Protein AF-W3RJQ2-F1 (afdb_monomer)

Sequence (144 aa):
MATDKQIAANRRNALKSTGPKTLVGRAASSRNAFRHGLTKPLTD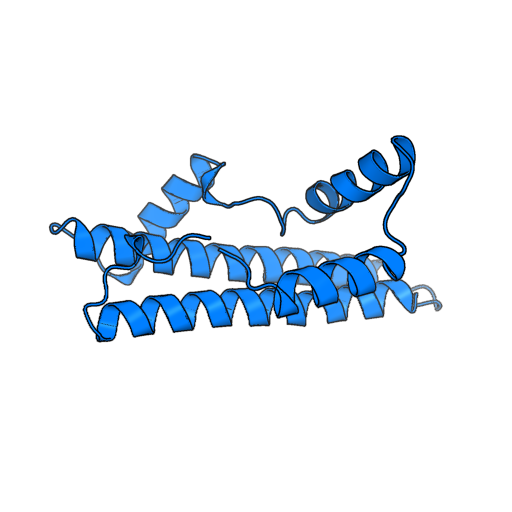DPRTLAAARQLADAIFGAATDPERRELHMHIALAHLEIRRVRVARNHTLSLLMTALDDSSDAQTLKHLGSFDRYERLARQRQKRTIRSFQKGENILDRKT

Nearest PDB structures (foldseek):
  7f6j-assembly1_C  TM=5.798E-01  e=1.035E+00  Homo sapiens
  8dt0-assembly1_A  TM=4.256E-01  e=2.049E+00  synthetic construct
  8fbn-assembly1_E  TM=3.971E-01  e=4.276E+00  synthetic construct
  7w1m-assembly1_D  TM=2.678E-01  e=7.231E+00  Homo sapiens

Foldseek 3Di:
DDDPVRVVVVVVVVVVDPQDPDPVSVVVVVCVCVVLVLPDQLVVDPVSQVQLQVQLCVPPNDDPDPVSSVLSSLLSSLVVSLVSLVVSLVVLVVVLVVPPDPCSDPVSVVVSVVSVVSNVVSVVSNVVSVVCVVVVHDPVPDDD

Solvent-accessible surface area (backbone atoms only — not comparable to full-atom values): 8360 Å² total; per-residue (Å²): 133,84,49,72,70,52,50,56,49,50,52,57,50,54,76,67,54,84,66,62,87,44,72,67,45,41,54,56,56,54,44,53,40,68,73,66,48,77,74,57,69,62,82,83,34,72,68,51,46,51,52,17,46,54,47,18,35,71,76,73,42,84,60,85,53,68,69,60,38,52,49,36,38,54,55,25,44,36,52,50,51,41,50,52,50,50,51,52,46,50,51,54,49,50,53,52,66,75,57,72,54,100,68,81,52,68,67,58,56,53,53,56,58,49,45,57,56,53,43,51,50,40,51,50,52,44,56,48,55,55,52,35,52,78,67,73,46,70,78,84,78,65,81,130

Structure (mmCIF, N/CA/C/O backbone):
data_AF-W3RJQ2-F1
#
_entry.id   AF-W3RJQ2-F1
#
loop_
_atom_site.group_PDB
_atom_site.id
_atom_site.type_symbol
_atom_site.label_atom_id
_atom_site.label_alt_id
_atom_site.label_comp_id
_atom_site.label_asym_id
_atom_site.label_entity_id
_atom_site.label_seq_id
_atom_site.pdbx_PDB_ins_code
_atom_site.Cartn_x
_atom_site.Cartn_y
_atom_site.Cartn_z
_atom_site.occupancy
_atom_site.B_iso_or_equiv
_atom_site.auth_seq_id
_atom_site.auth_comp_id
_atom_site.auth_asym_id
_atom_site.auth_atom_id
_atom_site.pdbx_PDB_model_num
ATOM 1 N N . MET A 1 1 ? -8.741 25.132 -2.008 1.00 65.31 1 MET A N 1
ATOM 2 C CA . MET A 1 1 ? -8.578 25.595 -3.408 1.00 65.31 1 MET A CA 1
ATOM 3 C C . MET A 1 1 ? -7.116 25.966 -3.622 1.00 65.31 1 MET A C 1
ATOM 5 O O . MET A 1 1 ? -6.478 26.356 -2.651 1.00 65.31 1 MET A O 1
ATOM 9 N N . ALA A 1 2 ? -6.563 25.779 -4.825 1.00 76.38 2 ALA A N 1
ATOM 10 C CA . ALA A 1 2 ? -5.163 26.118 -5.098 1.00 76.38 2 ALA A CA 1
ATOM 11 C C . ALA A 1 2 ? -4.980 27.641 -5.193 1.00 76.38 2 ALA A C 1
ATOM 13 O O . ALA A 1 2 ? -5.823 28.316 -5.775 1.00 76.38 2 ALA A O 1
ATOM 14 N N . THR A 1 3 ? -3.894 28.171 -4.634 1.00 89.38 3 THR A N 1
ATOM 15 C CA . THR A 1 3 ? -3.572 29.607 -4.685 1.00 89.38 3 THR A CA 1
ATOM 16 C C . THR A 1 3 ? -3.046 30.017 -6.062 1.00 89.38 3 THR A C 1
ATOM 18 O O . THR A 1 3 ? -2.518 29.182 -6.798 1.00 89.38 3 THR A O 1
ATOM 21 N N . ASP A 1 4 ? -3.086 31.306 -6.403 1.00 88.06 4 ASP A N 1
ATOM 22 C CA . ASP A 1 4 ? -2.578 31.807 -7.695 1.00 88.06 4 ASP A CA 1
ATOM 23 C C . ASP A 1 4 ? -1.109 31.438 -7.936 1.00 88.06 4 ASP A C 1
ATOM 25 O O . ASP A 1 4 ? -0.706 31.070 -9.043 1.00 88.06 4 ASP A O 1
ATOM 29 N N . LYS A 1 5 ? -0.313 31.425 -6.861 1.00 86.12 5 LYS A N 1
ATOM 30 C CA . LYS A 1 5 ? 1.081 30.972 -6.885 1.00 86.12 5 LYS A CA 1
ATOM 31 C C . LYS A 1 5 ? 1.192 29.481 -7.229 1.00 86.12 5 LYS A C 1
ATOM 33 O O . LYS A 1 5 ? 2.061 29.100 -8.014 1.00 86.12 5 LYS A O 1
ATOM 38 N N . GLN A 1 6 ? 0.306 28.641 -6.687 1.00 76.12 6 GLN A N 1
ATOM 39 C CA . GLN A 1 6 ? 0.232 27.218 -7.034 1.00 76.12 6 GLN A CA 1
ATOM 40 C C . GLN A 1 6 ? -0.256 27.010 -8.473 1.00 76.12 6 GLN A C 1
ATOM 42 O O . GLN A 1 6 ? 0.287 26.160 -9.175 1.00 76.12 6 GLN A O 1
ATOM 47 N N . ILE A 1 7 ? -1.217 27.806 -8.952 1.00 85.00 7 ILE A N 1
ATOM 48 C CA . ILE A 1 7 ? -1.723 27.737 -10.332 1.00 85.00 7 ILE A CA 1
ATOM 49 C C . ILE A 1 7 ? -0.621 28.112 -11.333 1.00 85.00 7 ILE A C 1
ATOM 51 O O . ILE A 1 7 ? -0.392 27.384 -12.303 1.00 85.00 7 ILE A O 1
ATOM 55 N N . ALA A 1 8 ? 0.118 29.196 -11.086 1.00 88.25 8 ALA A N 1
ATOM 56 C CA . ALA A 1 8 ? 1.231 29.617 -11.936 1.00 88.25 8 ALA A CA 1
ATOM 57 C C . ALA A 1 8 ? 2.372 28.582 -11.963 1.00 88.25 8 ALA A C 1
ATOM 59 O O . ALA A 1 8 ? 2.947 28.311 -13.023 1.00 88.25 8 ALA A O 1
ATOM 60 N N . ALA A 1 9 ? 2.677 27.964 -10.816 1.00 82.31 9 ALA A N 1
ATOM 61 C CA . ALA A 1 9 ? 3.646 26.874 -10.726 1.00 82.31 9 ALA A CA 1
ATOM 62 C C . ALA A 1 9 ? 3.173 25.622 -11.485 1.00 82.31 9 ALA A C 1
ATOM 64 O O . ALA A 1 9 ? 3.936 25.059 -12.270 1.00 82.31 9 ALA A O 1
ATOM 65 N N . ASN A 1 10 ? 1.904 25.231 -11.332 1.00 79.25 10 ASN A N 1
ATOM 66 C CA . ASN A 1 10 ? 1.313 24.102 -12.052 1.00 79.25 10 ASN A CA 1
ATOM 67 C C . ASN A 1 10 ? 1.344 24.315 -13.569 1.00 79.25 10 ASN A C 1
ATOM 69 O O . ASN A 1 10 ? 1.689 23.387 -14.295 1.00 79.25 10 ASN A O 1
ATOM 73 N N . ARG A 1 11 ? 1.079 25.536 -14.058 1.00 82.44 11 ARG A N 1
ATOM 74 C CA . ARG A 1 11 ? 1.203 25.873 -15.489 1.00 82.44 11 ARG A CA 1
ATOM 75 C C . ARG A 1 11 ? 2.642 25.735 -15.994 1.00 82.44 11 ARG A C 1
ATOM 77 O O . ARG A 1 11 ? 2.863 25.087 -17.012 1.00 82.44 11 ARG A O 1
ATOM 84 N N . ARG A 1 12 ? 3.635 26.271 -15.272 1.00 84.88 12 ARG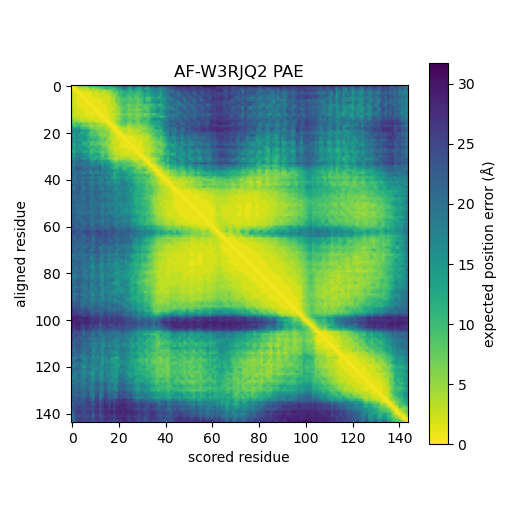 A N 1
ATOM 85 C CA . ARG A 1 12 ? 5.057 26.102 -15.641 1.00 84.88 12 ARG A CA 1
ATOM 86 C C . ARG A 1 12 ? 5.497 24.636 -15.629 1.00 84.88 12 ARG A C 1
ATOM 88 O O . ARG A 1 12 ? 6.224 24.217 -16.524 1.00 84.88 12 ARG A O 1
ATOM 95 N N . ASN A 1 13 ? 5.047 23.856 -14.649 1.00 79.06 13 ASN A N 1
ATOM 96 C CA . ASN A 1 13 ? 5.353 22.428 -14.564 1.00 79.06 13 ASN A CA 1
ATOM 97 C C . ASN A 1 13 ? 4.657 21.628 -15.673 1.00 79.06 13 ASN A C 1
ATOM 99 O O . ASN A 1 13 ? 5.260 20.713 -16.227 1.00 79.06 13 ASN A O 1
ATOM 103 N N . ALA A 1 14 ? 3.432 22.003 -16.049 1.00 74.25 14 ALA A N 1
ATOM 104 C CA . ALA A 1 14 ? 2.710 21.393 -17.161 1.00 74.25 14 ALA A CA 1
ATOM 105 C C . ALA A 1 14 ? 3.436 21.603 -18.499 1.00 74.25 14 ALA A C 1
ATOM 107 O O . ALA A 1 14 ? 3.552 20.658 -19.273 1.00 74.25 14 ALA A O 1
ATOM 108 N N . LEU A 1 15 ? 4.001 22.794 -18.736 1.00 78.38 15 LEU A N 1
ATOM 109 C CA . LEU A 1 15 ? 4.811 23.078 -19.932 1.00 78.38 15 LEU A CA 1
ATOM 110 C C . LEU A 1 15 ? 6.094 22.234 -20.002 1.00 78.38 15 LEU A C 1
ATOM 112 O O . LEU A 1 15 ? 6.571 21.930 -21.091 1.00 78.38 15 LEU A O 1
ATOM 116 N N . LYS A 1 16 ? 6.634 21.829 -18.847 1.00 76.31 16 LYS A N 1
ATOM 117 C CA . LYS A 1 16 ? 7.805 20.944 -18.732 1.00 76.31 16 LYS A CA 1
ATOM 118 C C . LYS A 1 16 ? 7.442 19.455 -18.709 1.00 76.31 16 LYS A C 1
ATOM 120 O O . LYS A 1 16 ? 8.338 18.615 -18.700 1.00 76.31 16 LYS A O 1
ATOM 125 N N . SER A 1 17 ? 6.154 19.113 -18.668 1.00 71.06 17 SER A N 1
ATOM 126 C CA . SER A 1 17 ? 5.709 17.724 -18.599 1.00 71.06 17 SER A CA 1
ATOM 127 C C . SER A 1 17 ? 5.913 17.036 -19.945 1.00 71.06 17 SER A C 1
ATOM 129 O O . SER A 1 17 ? 5.304 17.393 -20.954 1.00 71.06 17 SER A O 1
ATOM 131 N N . THR A 1 18 ? 6.754 16.007 -19.949 1.00 70.50 18 THR A N 1
ATOM 132 C CA . THR A 1 18 ? 7.012 15.130 -21.099 1.00 70.50 18 THR A CA 1
ATOM 133 C C . THR A 1 18 ? 6.046 13.944 -21.160 1.00 70.50 18 THR A C 1
ATOM 135 O O . THR A 1 18 ? 6.275 12.990 -21.900 1.00 70.50 18 THR A O 1
ATOM 138 N N . GLY A 1 19 ? 4.959 13.986 -20.378 1.00 67.50 19 GLY A N 1
ATOM 139 C CA . GLY A 1 19 ? 3.950 12.932 -20.344 1.00 67.50 19 GLY A CA 1
ATOM 140 C C . GLY A 1 19 ? 3.287 12.682 -21.708 1.00 67.50 19 GLY A C 1
ATOM 141 O O . GLY A 1 19 ? 3.351 13.520 -22.612 1.00 67.50 19 GLY A O 1
ATOM 142 N N . PRO A 1 20 ? 2.622 11.529 -21.881 1.00 72.00 20 PRO A N 1
ATOM 143 C CA . PRO A 1 20 ? 2.068 11.127 -23.167 1.00 72.00 20 PRO A CA 1
ATOM 144 C C . PRO A 1 20 ? 0.981 12.092 -23.665 1.00 72.00 20 PRO A C 1
ATOM 146 O O . PRO A 1 20 ? -0.077 12.260 -23.049 1.00 72.00 20 PRO A O 1
ATOM 149 N N . LYS A 1 21 ? 1.229 12.698 -24.830 1.00 81.50 21 LYS A N 1
ATOM 150 C CA . LYS A 1 21 ? 0.305 13.638 -25.488 1.00 81.50 21 LYS A CA 1
ATOM 151 C C . LYS A 1 21 ? -0.709 12.952 -26.409 1.00 81.50 21 LYS A C 1
ATOM 153 O O . LYS A 1 21 ? -1.724 13.551 -26.741 1.00 81.50 21 LYS A O 1
ATOM 158 N N . THR A 1 22 ? -0.463 11.697 -26.784 1.00 74.81 22 THR A N 1
ATOM 159 C CA . THR A 1 22 ? -1.311 10.918 -27.697 1.00 74.81 22 THR A CA 1
ATOM 160 C C . THR A 1 22 ? -2.213 9.947 -26.937 1.00 74.81 22 THR A C 1
ATOM 162 O O . THR A 1 22 ? -1.867 9.491 -25.846 1.00 74.81 22 THR A O 1
ATOM 165 N N . LEU A 1 23 ? -3.362 9.586 -27.520 1.00 72.25 23 LEU A N 1
ATOM 166 C CA . LEU A 1 23 ? -4.268 8.580 -26.947 1.00 72.25 23 LEU A CA 1
ATOM 167 C C . LEU A 1 23 ? -3.566 7.228 -26.748 1.00 72.25 23 LEU A C 1
ATOM 169 O O . LEU A 1 23 ? -3.692 6.621 -25.688 1.00 72.25 23 LEU A O 1
ATOM 173 N N . VAL A 1 24 ? -2.743 6.813 -27.715 1.00 70.38 24 VAL A N 1
ATOM 174 C CA . VAL A 1 24 ? -1.931 5.588 -27.634 1.00 70.38 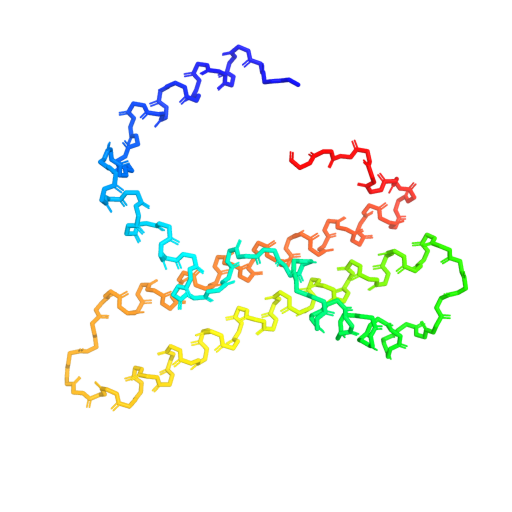24 VAL A CA 1
ATOM 175 C C . VAL A 1 24 ? -0.911 5.669 -26.495 1.00 70.38 24 VAL A C 1
ATOM 177 O O . VAL A 1 24 ? -0.816 4.750 -25.685 1.00 70.38 24 VAL A O 1
ATOM 180 N N . GLY A 1 25 ? -0.194 6.790 -26.362 1.00 70.25 25 GLY A N 1
ATOM 181 C CA . GLY A 1 25 ? 0.764 6.986 -25.272 1.00 70.25 25 GLY A CA 1
ATOM 182 C C . GLY A 1 25 ? 0.093 7.026 -23.895 1.00 70.25 25 GLY A C 1
ATOM 183 O O . GLY A 1 25 ? 0.657 6.537 -22.912 1.00 70.25 25 GLY A O 1
ATOM 184 N N . ARG A 1 26 ? -1.127 7.575 -23.813 1.00 72.56 26 ARG A N 1
ATOM 185 C CA . ARG A 1 26 ? -1.942 7.578 -22.591 1.00 72.56 26 ARG A CA 1
ATOM 186 C C . ARG A 1 26 ? -2.408 6.168 -22.236 1.00 72.56 26 ARG A C 1
ATOM 188 O O . ARG A 1 26 ? -2.298 5.796 -21.075 1.00 72.56 26 ARG A O 1
ATOM 195 N N . ALA A 1 27 ? -2.845 5.372 -23.214 1.00 66.44 27 ALA A N 1
ATOM 196 C CA . ALA A 1 27 ? -3.230 3.973 -23.018 1.00 66.44 27 ALA A CA 1
ATOM 197 C C . ALA A 1 27 ? -2.038 3.077 -22.625 1.00 66.44 27 ALA A C 1
ATOM 199 O O . ALA A 1 27 ? -2.158 2.201 -21.772 1.00 66.44 27 ALA A O 1
ATOM 200 N N . ALA A 1 28 ? -0.854 3.317 -23.193 1.00 62.19 28 ALA A N 1
ATOM 201 C CA . ALA A 1 28 ? 0.372 2.643 -22.770 1.00 62.19 28 ALA A CA 1
ATOM 202 C C . ALA A 1 28 ? 0.761 3.031 -21.333 1.00 62.19 28 ALA A C 1
ATOM 204 O O . ALA A 1 28 ? 1.102 2.173 -20.521 1.00 62.19 28 ALA A O 1
ATOM 205 N N . SER A 1 29 ? 0.640 4.315 -20.983 1.00 63.72 29 SER A N 1
ATOM 206 C CA . SER A 1 29 ? 0.942 4.790 -19.628 1.00 63.72 29 SER A CA 1
ATOM 207 C C . SER A 1 29 ? -0.088 4.342 -18.591 1.00 63.72 29 SER A C 1
ATOM 209 O O . SER A 1 29 ? 0.290 4.062 -17.457 1.00 63.72 29 SER A O 1
ATOM 211 N N . SER A 1 30 ? -1.369 4.208 -18.952 1.00 56.75 30 SER A N 1
ATOM 212 C CA . SER A 1 30 ? -2.389 3.654 -18.053 1.00 56.75 30 SER A CA 1
ATOM 213 C C . SER A 1 30 ? -2.148 2.168 -17.780 1.00 56.75 30 SER A C 1
ATOM 215 O O . SER A 1 30 ? -2.357 1.710 -16.659 1.00 56.75 30 SER A O 1
ATOM 217 N N . ARG A 1 31 ? -1.590 1.426 -18.745 1.00 59.94 31 ARG A N 1
ATOM 218 C CA . ARG A 1 31 ? -1.141 0.037 -18.554 1.00 59.94 31 ARG A CA 1
ATOM 219 C C . ARG A 1 31 ? 0.015 -0.114 -17.567 1.00 59.94 31 ARG A C 1
ATOM 221 O O . ARG A 1 31 ? 0.137 -1.189 -16.987 1.00 59.94 31 ARG A O 1
ATOM 228 N N . ASN A 1 32 ? 0.795 0.933 -17.279 1.00 59.72 32 ASN A N 1
ATOM 229 C CA . ASN A 1 32 ? 1.797 0.867 -16.206 1.00 59.72 32 ASN A CA 1
ATOM 230 C C . ASN A 1 32 ? 1.142 0.592 -14.844 1.00 59.72 32 ASN A C 1
ATOM 232 O O . ASN A 1 32 ? 1.661 -0.208 -14.071 1.00 59.72 32 ASN A O 1
ATOM 236 N N . ALA A 1 33 ? -0.046 1.159 -14.593 1.00 51.94 33 ALA A N 1
ATOM 237 C CA . ALA A 1 33 ? -0.819 0.877 -13.385 1.00 51.94 33 ALA A CA 1
ATOM 238 C C . ALA A 1 33 ? -1.200 -0.607 -13.266 1.00 51.94 33 ALA A C 1
ATOM 240 O O . ALA A 1 33 ? -1.143 -1.181 -12.178 1.00 51.94 33 ALA A O 1
ATOM 241 N N . PHE A 1 34 ? -1.533 -1.232 -14.398 1.00 51.69 34 PHE A N 1
ATOM 242 C CA . PHE A 1 34 ? -1.889 -2.647 -14.481 1.00 51.69 34 PHE A CA 1
ATOM 243 C C . PHE A 1 34 ? -0.670 -3.578 -14.430 1.00 51.69 34 PHE A C 1
ATOM 245 O O . PHE A 1 34 ? -0.787 -4.678 -13.905 1.00 51.69 34 PHE A O 1
ATOM 252 N N . ARG A 1 35 ? 0.505 -3.143 -14.912 1.00 56.00 35 ARG A N 1
ATOM 253 C CA . ARG A 1 35 ? 1.727 -3.967 -14.957 1.00 56.00 35 ARG A CA 1
ATOM 254 C C . ARG A 1 35 ? 2.259 -4.323 -13.567 1.00 56.00 35 ARG A C 1
ATOM 256 O O . ARG A 1 35 ? 2.733 -5.434 -13.378 1.00 56.00 35 ARG A O 1
ATOM 263 N N . HIS A 1 36 ? 2.181 -3.402 -12.606 1.00 60.25 36 HIS A N 1
ATOM 264 C CA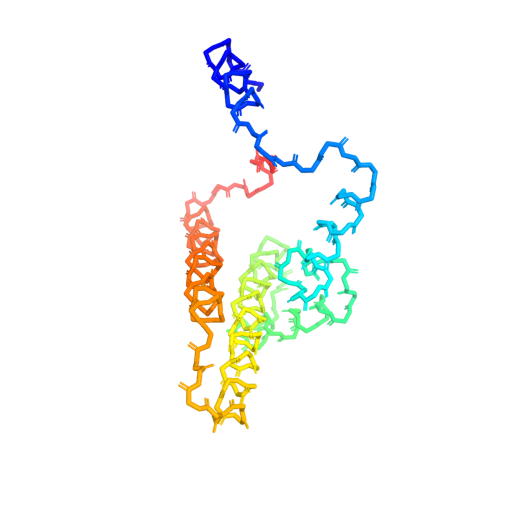 . HIS A 1 36 ? 2.666 -3.643 -11.240 1.00 60.25 36 HIS A CA 1
ATOM 265 C C . HIS A 1 36 ? 1.564 -3.605 -10.169 1.00 60.25 36 HIS A C 1
ATOM 267 O O . HIS A 1 36 ? 1.836 -3.882 -9.004 1.00 60.25 36 HIS A O 1
ATOM 273 N N . GLY A 1 37 ? 0.331 -3.201 -10.502 1.00 63.00 37 GLY A N 1
ATOM 274 C CA . GLY A 1 37 ? -0.819 -3.161 -9.581 1.00 63.00 37 GLY A CA 1
ATOM 275 C C . GLY A 1 37 ? -0.724 -2.147 -8.426 1.00 63.00 37 GLY A C 1
ATOM 276 O O . GLY A 1 37 ? -1.712 -1.897 -7.742 1.00 63.00 37 GLY A O 1
ATOM 277 N N . LEU A 1 38 ? 0.447 -1.535 -8.207 1.00 67.25 38 LEU A N 1
ATOM 278 C CA . LEU A 1 38 ? 0.739 -0.661 -7.061 1.00 67.25 38 LEU A CA 1
ATOM 279 C C . LEU A 1 38 ? -0.016 0.672 -7.013 1.00 67.25 38 LEU A C 1
ATOM 281 O O . LEU A 1 38 ? -0.043 1.304 -5.959 1.00 67.25 38 LEU A O 1
ATOM 285 N N . THR A 1 39 ? -0.608 1.116 -8.119 1.00 65.69 39 THR A N 1
ATOM 286 C CA . THR A 1 39 ? -1.327 2.399 -8.194 1.00 65.69 39 THR A CA 1
ATOM 287 C C . THR A 1 39 ? -2.841 2.250 -8.089 1.00 65.69 39 THR A C 1
ATOM 289 O O . THR A 1 39 ? -3.525 3.263 -7.968 1.00 65.69 39 THR A O 1
ATOM 292 N N . LYS A 1 40 ? -3.376 1.020 -8.101 1.00 73.50 40 LYS A N 1
ATOM 293 C CA . LYS A 1 40 ? -4.806 0.786 -7.876 1.00 73.50 40 LYS A CA 1
ATOM 294 C C . LYS A 1 40 ? -5.117 0.899 -6.374 1.00 73.50 40 LYS A C 1
ATOM 296 O O . LYS A 1 40 ? -4.381 0.291 -5.581 1.00 73.50 40 LYS A O 1
ATOM 301 N N . PRO A 1 41 ? -6.160 1.639 -5.959 1.00 72.94 41 PRO A N 1
ATOM 302 C CA . PRO A 1 41 ? -6.626 1.623 -4.577 1.00 72.94 41 PRO A CA 1
ATOM 303 C C . PRO A 1 41 ? -6.960 0.197 -4.126 1.00 72.94 41 PRO A C 1
ATOM 305 O O . PRO A 1 41 ? -7.548 -0.581 -4.874 1.00 72.94 41 PRO A O 1
ATOM 308 N N . LEU A 1 42 ? -6.565 -0.159 -2.902 1.00 75.69 42 LEU A N 1
ATOM 309 C CA . LEU A 1 42 ? -6.904 -1.459 -2.308 1.00 75.69 42 LEU A CA 1
ATOM 310 C C . LEU A 1 42 ? -8.397 -1.581 -1.966 1.00 75.69 42 LEU A C 1
ATOM 312 O O . LEU A 1 42 ? -8.915 -2.686 -1.857 1.00 75.69 42 LEU A O 1
ATOM 316 N N . THR A 1 43 ? -9.081 -0.450 -1.814 1.00 77.38 43 THR A N 1
ATOM 317 C CA . THR A 1 43 ? -10.509 -0.356 -1.487 1.00 77.38 43 THR A CA 1
ATOM 318 C C . THR A 1 43 ? -11.425 -0.802 -2.622 1.00 77.38 43 THR A C 1
ATOM 320 O O . THR A 1 43 ? -12.569 -1.153 -2.367 1.00 77.38 43 THR A O 1
ATOM 323 N N . ASP A 1 44 ? -10.930 -0.826 -3.860 1.00 79.94 44 ASP A N 1
ATOM 324 C CA . ASP A 1 44 ? -11.726 -1.193 -5.039 1.00 79.94 44 ASP A CA 1
ATOM 325 C C . ASP A 1 44 ? -11.877 -2.716 -5.202 1.00 79.94 44 ASP A C 1
ATOM 327 O O . ASP A 1 44 ? -12.541 -3.181 -6.129 1.00 79.94 44 ASP A O 1
ATOM 331 N N . ASP A 1 45 ? -11.217 -3.508 -4.351 1.00 82.06 45 ASP A N 1
ATOM 332 C CA . ASP A 1 45 ? -11.288 -4.967 -4.356 1.00 82.06 45 ASP A CA 1
ATOM 333 C C . ASP A 1 45 ? -11.937 -5.489 -3.057 1.00 82.06 45 ASP A C 1
ATOM 335 O O . ASP A 1 45 ? -11.314 -5.433 -1.989 1.00 82.06 45 ASP A O 1
ATOM 339 N N . PRO A 1 46 ? -13.156 -6.061 -3.128 1.00 84.94 46 PRO A N 1
ATOM 340 C CA . PRO A 1 46 ? -13.849 -6.625 -1.970 1.00 84.94 46 PRO A CA 1
ATOM 341 C C . PRO A 1 46 ? -13.042 -7.694 -1.224 1.00 84.94 46 PRO A C 1
ATOM 343 O O . PRO A 1 46 ? -13.138 -7.798 -0.000 1.00 84.94 46 PRO A O 1
ATOM 346 N N . ARG A 1 47 ? -12.209 -8.474 -1.930 1.00 87.00 47 ARG A N 1
ATOM 347 C CA . ARG A 1 47 ? -11.361 -9.500 -1.297 1.00 87.00 47 ARG A CA 1
ATOM 348 C C . ARG A 1 47 ? -10.275 -8.861 -0.446 1.00 87.00 47 ARG A C 1
ATOM 350 O O . ARG A 1 47 ? -10.004 -9.310 0.665 1.00 87.00 47 ARG A O 1
ATOM 357 N N . THR A 1 48 ? -9.687 -7.784 -0.952 1.00 86.31 48 THR A N 1
ATOM 358 C CA . THR A 1 48 ? -8.693 -7.005 -0.221 1.00 86.31 48 THR A CA 1
ATOM 359 C C . THR A 1 48 ? -9.305 -6.315 0.998 1.00 86.31 48 THR A C 1
ATOM 361 O O . THR A 1 48 ? -8.685 -6.317 2.059 1.00 86.31 48 THR A O 1
ATOM 364 N N . LEU A 1 49 ? -10.532 -5.792 0.897 1.00 87.31 49 LEU A N 1
ATOM 365 C CA . LEU A 1 49 ? -11.248 -5.234 2.049 1.00 87.31 49 LEU A CA 1
ATOM 366 C C . LEU A 1 49 ? -11.512 -6.287 3.133 1.00 87.31 49 LEU A C 1
ATOM 368 O O . LEU A 1 49 ? -11.275 -6.021 4.311 1.00 87.31 49 LEU A O 1
ATOM 372 N N . ALA A 1 50 ? -11.932 -7.494 2.748 1.00 89.62 50 ALA A N 1
ATOM 373 C CA . ALA A 1 50 ? -12.113 -8.598 3.689 1.00 89.62 50 ALA A CA 1
ATOM 374 C C . ALA A 1 50 ? -10.788 -9.001 4.362 1.00 89.62 50 ALA A C 1
ATOM 376 O O . ALA A 1 50 ? -10.735 -9.162 5.581 1.00 89.62 50 ALA A O 1
ATOM 377 N N . ALA A 1 51 ? -9.695 -9.089 3.598 1.00 89.69 51 ALA A N 1
ATOM 378 C CA . ALA A 1 51 ? -8.369 -9.371 4.144 1.00 89.69 51 ALA A CA 1
ATOM 379 C C . ALA A 1 51 ? -7.878 -8.258 5.088 1.00 89.69 51 ALA A C 1
ATOM 381 O O . ALA A 1 51 ? -7.274 -8.545 6.121 1.00 89.69 51 ALA A O 1
ATOM 382 N N . ALA A 1 52 ? -8.157 -6.991 4.767 1.00 90.12 52 ALA A N 1
ATOM 383 C CA . ALA A 1 52 ? -7.850 -5.862 5.640 1.00 90.12 52 ALA A CA 1
ATOM 384 C C . ALA A 1 52 ? -8.644 -5.952 6.944 1.00 90.12 52 ALA A C 1
ATOM 386 O O . ALA A 1 52 ? -8.089 -5.720 8.014 1.00 90.12 52 ALA A O 1
ATOM 387 N N . ARG A 1 53 ? -9.916 -6.355 6.869 1.00 90.69 53 ARG A N 1
ATOM 388 C CA . ARG A 1 53 ? -10.751 -6.558 8.050 1.00 90.69 53 ARG A CA 1
ATOM 389 C C . ARG A 1 53 ? -10.214 -7.662 8.952 1.00 90.69 53 ARG A C 1
ATOM 391 O O . ARG A 1 53 ? -10.041 -7.437 10.143 1.00 90.69 53 ARG A O 1
ATOM 398 N N . GLN A 1 54 ? -9.887 -8.815 8.377 1.00 92.75 54 GLN A N 1
ATOM 399 C CA . GLN A 1 54 ? -9.294 -9.929 9.118 1.00 92.75 54 GLN A CA 1
ATOM 400 C C . GLN A 1 54 ? -7.964 -9.535 9.763 1.00 92.75 54 GLN A C 1
ATOM 402 O O . GLN A 1 54 ? -7.715 -9.861 10.918 1.00 92.75 54 GLN A O 1
ATOM 407 N N . LEU A 1 55 ? -7.120 -8.795 9.039 1.00 91.06 55 LEU A N 1
ATOM 408 C CA . LEU A 1 55 ? -5.852 -8.304 9.570 1.00 91.06 55 LEU A CA 1
ATOM 409 C C . LEU A 1 55 ? -6.061 -7.293 10.707 1.00 91.06 55 LEU A C 1
ATOM 411 O O . LEU A 1 55 ? -5.345 -7.341 11.702 1.00 91.06 55 LEU A O 1
ATOM 415 N N . ALA A 1 56 ? -7.037 -6.395 10.575 1.00 90.44 56 ALA A N 1
ATOM 416 C CA . ALA A 1 56 ? -7.415 -5.444 11.613 1.00 90.44 56 ALA A CA 1
ATOM 417 C C . ALA A 1 56 ? -7.872 -6.163 12.891 1.00 90.44 56 ALA A C 1
ATOM 419 O O . ALA A 1 56 ? -7.358 -5.873 13.971 1.00 90.44 56 ALA A O 1
ATOM 420 N N . ASP A 1 57 ? -8.779 -7.132 12.752 1.00 90.25 57 ASP A N 1
ATOM 421 C CA . ASP A 1 57 ? -9.295 -7.917 13.874 1.00 90.25 57 ASP A CA 1
ATOM 422 C C . ASP A 1 57 ? -8.185 -8.791 14.504 1.00 90.25 57 ASP A C 1
ATOM 424 O O . ASP A 1 57 ? -8.149 -8.947 15.721 1.00 90.25 57 ASP A O 1
ATOM 428 N N . ALA A 1 58 ? -7.221 -9.289 13.720 1.00 91.25 58 ALA A N 1
ATOM 429 C CA . ALA A 1 58 ? -6.078 -10.053 14.232 1.00 91.25 58 ALA A CA 1
ATOM 430 C C . ALA A 1 58 ? -5.050 -9.200 15.003 1.00 91.25 58 ALA A C 1
ATOM 432 O O . ALA A 1 58 ? -4.442 -9.689 15.951 1.00 91.25 58 ALA A O 1
ATOM 433 N N . ILE A 1 59 ? -4.823 -7.945 14.595 1.00 86.62 59 ILE A N 1
ATOM 434 C CA . ILE A 1 59 ? -3.837 -7.060 15.243 1.00 86.62 59 ILE A CA 1
ATOM 435 C C . ILE A 1 59 ? -4.419 -6.398 16.495 1.00 86.62 59 ILE A C 1
ATOM 437 O O . ILE A 1 59 ? -3.719 -6.257 17.495 1.00 86.62 59 ILE A O 1
ATOM 441 N N . PHE A 1 60 ? -5.674 -5.954 16.430 1.00 87.81 60 PHE A N 1
ATOM 442 C CA . PHE A 1 60 ? -6.264 -5.084 17.450 1.00 87.81 60 PHE A CA 1
ATOM 443 C C . PHE A 1 60 ? -7.462 -5.702 18.180 1.00 87.81 60 PHE A C 1
ATOM 445 O O . PHE A 1 60 ? -7.984 -5.090 19.113 1.00 87.81 60 PHE A O 1
ATOM 452 N N . GLY A 1 61 ? -7.920 -6.883 17.762 1.00 86.44 61 GLY A N 1
ATOM 453 C CA . GLY A 1 61 ? -9.196 -7.442 18.193 1.00 86.44 61 GLY A CA 1
ATOM 454 C C . GLY A 1 61 ? -10.394 -6.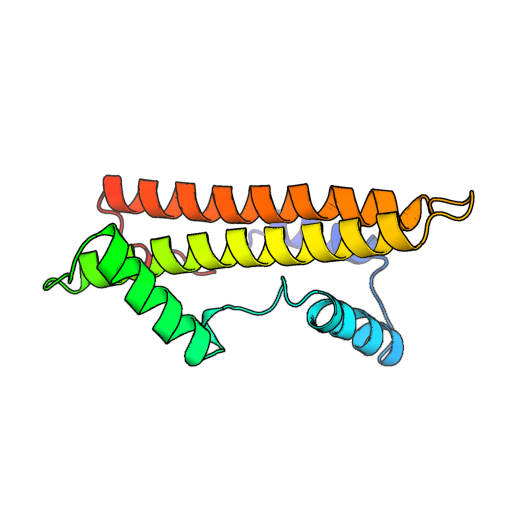776 17.508 1.00 86.44 61 GLY A C 1
ATOM 455 O O . GLY A 1 61 ? -10.281 -5.760 16.811 1.00 86.44 61 GLY A O 1
ATOM 456 N N . ALA A 1 62 ? -11.577 -7.353 17.724 1.00 83.12 62 ALA A N 1
ATOM 457 C CA . ALA A 1 62 ? -12.821 -6.808 17.198 1.00 83.12 62 ALA A CA 1
ATOM 458 C C . ALA A 1 62 ? -13.162 -5.479 17.894 1.00 83.12 62 ALA A C 1
ATOM 460 O O . ALA A 1 62 ? -13.508 -5.445 19.074 1.00 83.12 62 ALA A O 1
ATOM 461 N N . ALA A 1 63 ? -13.087 -4.371 17.155 1.00 78.56 63 ALA A N 1
ATOM 462 C CA . ALA A 1 63 ? -13.529 -3.072 17.656 1.00 78.56 63 ALA A CA 1
ATOM 463 C C . ALA A 1 63 ? -15.059 -2.977 17.664 1.00 78.56 63 ALA A C 1
ATOM 465 O O . ALA A 1 63 ? -15.700 -3.154 16.625 1.00 78.56 63 ALA A O 1
ATOM 466 N N . THR A 1 64 ? -15.633 -2.636 18.816 1.00 79.38 64 THR A N 1
ATOM 467 C CA . THR A 1 64 ? -17.066 -2.345 18.973 1.00 79.38 64 THR A CA 1
ATOM 468 C C . THR A 1 64 ? -17.398 -0.936 18.485 1.00 79.38 64 THR A C 1
ATOM 470 O O . THR A 1 64 ? -18.341 -0.761 17.715 1.00 79.38 64 THR A O 1
ATOM 473 N N . ASP A 1 65 ? -16.563 0.034 18.857 1.00 86.44 65 ASP A N 1
ATOM 474 C CA . ASP A 1 65 ? -16.687 1.453 18.514 1.00 86.44 65 ASP A CA 1
ATOM 475 C C . ASP A 1 65 ? -16.385 1.737 17.021 1.00 86.44 65 ASP A C 1
ATOM 477 O O . ASP A 1 65 ? -15.359 1.262 16.515 1.00 86.44 65 ASP A O 1
ATOM 481 N N . PRO A 1 66 ? -17.247 2.485 16.298 1.00 82.62 66 PRO A N 1
ATOM 482 C CA . PRO A 1 66 ? -17.042 2.829 14.890 1.00 82.62 66 PRO A CA 1
ATOM 483 C C . PRO A 1 66 ? -15.729 3.565 14.588 1.00 82.62 66 PRO A C 1
ATOM 485 O O . PRO A 1 66 ? -15.078 3.225 13.599 1.00 82.62 66 PRO A O 1
ATOM 488 N N . GLU A 1 67 ? -15.296 4.508 15.431 1.00 79.94 67 GLU A N 1
ATOM 489 C CA . GLU A 1 67 ? -14.074 5.289 15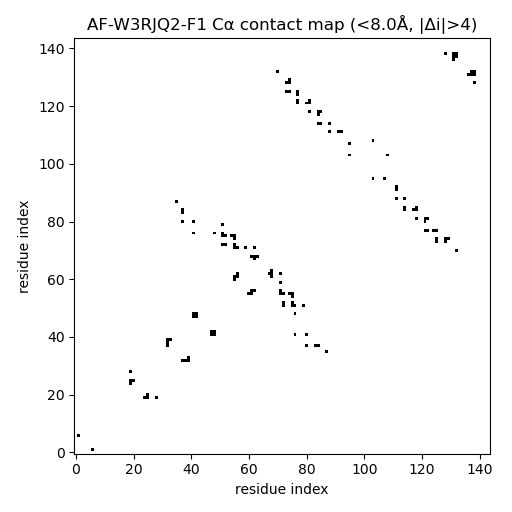.172 1.00 79.94 67 GLU A CA 1
ATOM 490 C C . GLU A 1 67 ? -12.821 4.410 15.267 1.00 79.94 67 GLU A C 1
ATOM 492 O O . GLU A 1 67 ? -11.974 4.388 14.366 1.00 79.94 67 GLU A O 1
ATOM 497 N N . ARG A 1 68 ? -12.728 3.592 16.323 1.00 80.62 68 ARG A N 1
ATOM 498 C CA . ARG A 1 68 ? -11.656 2.589 16.460 1.00 80.62 68 ARG A CA 1
ATOM 499 C C . ARG A 1 68 ? -11.669 1.586 15.313 1.00 80.62 68 ARG A C 1
ATOM 501 O O . ARG A 1 68 ? -10.615 1.203 14.805 1.00 80.62 68 ARG A O 1
ATOM 508 N N . ARG A 1 69 ? -12.857 1.173 14.872 1.00 85.25 69 ARG A N 1
ATOM 509 C CA . ARG A 1 69 ? -13.031 0.242 13.754 1.00 85.25 69 ARG A CA 1
ATOM 510 C C . ARG A 1 69 ? -12.457 0.802 12.455 1.00 85.25 69 ARG A C 1
ATOM 512 O O . ARG A 1 69 ? -11.755 0.082 11.743 1.00 85.25 69 ARG A O 1
ATOM 519 N N . GLU A 1 70 ? -12.737 2.066 12.162 1.00 83.38 70 GLU A N 1
ATOM 520 C CA . GLU A 1 70 ? -12.216 2.762 10.987 1.00 83.38 70 GLU A CA 1
ATOM 521 C C . GLU A 1 70 ? -10.691 2.920 11.052 1.00 83.38 70 GLU A C 1
ATOM 523 O O . GLU A 1 70 ? -9.994 2.696 10.057 1.00 83.38 70 GLU A O 1
ATOM 528 N N . LEU A 1 71 ? -10.136 3.221 12.229 1.00 80.25 71 LEU A N 1
ATOM 529 C CA . LEU A 1 71 ? -8.687 3.269 12.415 1.00 80.25 71 LEU A CA 1
ATOM 530 C C . LEU A 1 71 ? -8.030 1.915 12.137 1.00 80.25 71 LEU A C 1
ATOM 532 O O . LEU A 1 71 ? -7.040 1.845 11.402 1.00 80.25 71 LEU A O 1
ATOM 536 N N . HIS A 1 72 ? -8.554 0.844 12.736 1.00 86.75 72 HIS A N 1
ATOM 537 C CA . HIS A 1 72 ? -7.987 -0.492 12.566 1.00 86.75 72 HIS A CA 1
ATOM 538 C C . HIS A 1 72 ? -7.990 -0.884 11.082 1.00 86.75 72 HIS A C 1
ATOM 540 O O . HIS A 1 72 ? -6.987 -1.396 10.578 1.00 86.75 72 HIS A O 1
ATOM 546 N N . MET A 1 73 ? -9.068 -0.551 10.359 1.00 87.25 73 MET A N 1
ATOM 547 C CA . MET A 1 73 ? -9.156 -0.725 8.906 1.00 87.25 73 MET A CA 1
ATOM 548 C C . MET A 1 73 ? -8.084 0.071 8.158 1.00 87.25 73 MET A C 1
ATOM 550 O O . MET A 1 73 ? -7.395 -0.493 7.308 1.00 87.25 73 MET A O 1
ATOM 554 N N . HIS A 1 74 ? -7.888 1.351 8.479 1.00 82.06 74 HIS A N 1
ATOM 555 C CA . HIS A 1 74 ? -6.859 2.166 7.834 1.00 82.06 74 HIS A CA 1
ATOM 556 C C . HIS A 1 74 ? -5.441 1.624 8.056 1.00 82.06 74 HIS A C 1
ATOM 558 O O . HIS A 1 74 ? -4.637 1.586 7.119 1.00 82.06 74 HIS A O 1
ATOM 564 N N . ILE A 1 75 ? -5.120 1.186 9.277 1.00 82.81 75 ILE A N 1
ATOM 565 C CA . ILE A 1 75 ? -3.806 0.608 9.583 1.00 82.81 75 ILE A CA 1
ATOM 566 C C . ILE A 1 75 ? -3.612 -0.709 8.823 1.00 82.81 75 ILE A C 1
ATOM 568 O O . ILE A 1 75 ? -2.557 -0.920 8.218 1.00 82.81 75 ILE A O 1
ATOM 572 N N . ALA A 1 76 ? -4.630 -1.570 8.801 1.00 89.00 76 ALA A N 1
ATOM 573 C CA . ALA A 1 76 ? -4.576 -2.835 8.080 1.00 89.00 76 ALA A CA 1
ATOM 574 C C . ALA A 1 76 ? -4.424 -2.637 6.564 1.00 89.00 76 ALA A C 1
ATOM 576 O O . ALA A 1 76 ? -3.587 -3.291 5.939 1.00 89.00 76 ALA A O 1
ATOM 577 N N . LEU A 1 77 ? -5.155 -1.691 5.968 1.00 85.88 77 LEU A N 1
ATOM 578 C CA . LEU A 1 77 ? -5.000 -1.336 4.555 1.00 85.88 77 LEU A CA 1
ATOM 579 C C . LEU A 1 77 ? -3.581 -0.841 4.252 1.00 85.88 77 LEU A C 1
ATOM 581 O O . LEU A 1 77 ? -2.971 -1.294 3.285 1.00 85.88 77 LEU A O 1
ATOM 585 N N . ALA A 1 78 ? -3.008 0.009 5.107 1.00 82.06 78 ALA A N 1
ATOM 586 C CA . ALA A 1 78 ? -1.628 0.462 4.946 1.00 82.06 78 ALA A CA 1
ATOM 587 C C . ALA A 1 78 ? -0.614 -0.698 5.024 1.00 82.06 78 ALA A C 1
ATOM 589 O O . ALA A 1 78 ? 0.351 -0.737 4.256 1.00 82.06 78 ALA A O 1
ATOM 590 N N . HIS A 1 79 ? -0.837 -1.679 5.906 1.00 85.88 79 HIS A N 1
ATOM 591 C CA . HIS A 1 79 ? -0.016 -2.895 5.962 1.00 85.88 79 HIS A CA 1
ATOM 592 C C . HIS A 1 79 ? -0.102 -3.703 4.665 1.00 85.88 79 HIS A C 1
ATOM 594 O O . HIS A 1 79 ? 0.927 -4.146 4.143 1.00 85.88 79 HIS A O 1
ATOM 600 N N . LEU A 1 80 ? -1.307 -3.869 4.117 1.00 87.06 80 LEU A N 1
ATOM 601 C CA . LEU A 1 80 ? -1.499 -4.558 2.843 1.00 87.06 80 LEU A CA 1
ATOM 602 C C . LEU A 1 80 ? -0.856 -3.797 1.675 1.00 87.06 80 LEU A C 1
ATOM 604 O O . LEU A 1 80 ? -0.278 -4.439 0.799 1.00 87.06 80 LEU A O 1
ATOM 608 N N . GLU A 1 81 ? -0.857 -2.459 1.678 1.00 83.25 81 GLU A N 1
ATOM 609 C CA . GLU A 1 81 ? -0.148 -1.663 0.663 1.00 83.25 81 GLU A CA 1
ATOM 610 C C . GLU A 1 81 ? 1.358 -1.932 0.696 1.00 83.25 81 GLU A C 1
ATOM 612 O O . GLU A 1 81 ? 1.960 -2.205 -0.345 1.00 83.25 81 GLU A O 1
ATOM 617 N N . ILE A 1 82 ? 1.965 -1.918 1.887 1.00 82.56 82 ILE A N 1
ATOM 618 C CA . ILE A 1 82 ? 3.394 -2.217 2.055 1.00 82.56 82 ILE A CA 1
ATOM 619 C C . ILE A 1 82 ? 3.692 -3.647 1.598 1.00 82.56 82 ILE A C 1
ATOM 621 O O . ILE A 1 82 ? 4.652 -3.873 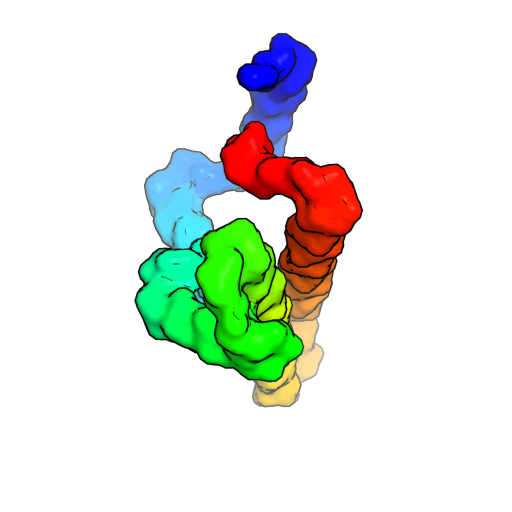0.857 1.00 82.56 82 ILE A O 1
ATOM 625 N N . ARG A 1 83 ? 2.857 -4.619 1.989 1.00 86.50 83 ARG A N 1
ATOM 626 C CA . ARG A 1 83 ? 3.005 -6.016 1.562 1.00 86.50 83 ARG A CA 1
ATOM 627 C C . ARG A 1 83 ? 2.934 -6.138 0.041 1.00 86.50 83 ARG A C 1
ATOM 629 O O . ARG A 1 83 ? 3.782 -6.806 -0.542 1.00 86.50 83 ARG A O 1
ATOM 636 N N . ARG A 1 84 ? 1.985 -5.456 -0.606 1.00 84.00 84 ARG A N 1
ATOM 637 C CA . ARG A 1 84 ? 1.830 -5.446 -2.068 1.00 84.00 84 ARG A CA 1
ATOM 638 C C . ARG A 1 84 ? 3.076 -4.901 -2.769 1.00 84.00 84 ARG A C 1
ATOM 640 O O . ARG A 1 84 ? 3.551 -5.517 -3.719 1.00 84.00 84 ARG A O 1
ATOM 647 N N . VAL A 1 85 ? 3.638 -3.794 -2.275 1.00 81.88 85 VAL A N 1
ATOM 648 C CA . VAL A 1 85 ? 4.891 -3.218 -2.802 1.00 81.88 85 VAL A CA 1
ATOM 649 C C . VAL A 1 85 ? 6.048 -4.209 -2.670 1.00 81.88 85 VAL A C 1
ATOM 651 O O . VAL A 1 85 ? 6.784 -4.423 -3.631 1.00 81.88 85 VAL A O 1
ATOM 654 N N . ARG A 1 86 ? 6.186 -4.860 -1.510 1.00 83.50 86 ARG A N 1
ATOM 655 C CA . ARG A 1 86 ? 7.256 -5.839 -1.263 1.00 83.50 86 ARG A CA 1
ATOM 656 C C . ARG A 1 86 ? 7.137 -7.083 -2.130 1.00 83.50 86 ARG A C 1
ATOM 658 O O . ARG A 1 86 ? 8.144 -7.538 -2.659 1.00 83.50 86 ARG A O 1
ATOM 665 N N . VAL A 1 87 ? 5.928 -7.615 -2.305 1.00 84.31 87 VAL A N 1
ATOM 666 C CA . VAL A 1 87 ? 5.687 -8.767 -3.185 1.00 84.31 87 VAL A CA 1
ATOM 667 C C . VAL A 1 87 ? 6.068 -8.423 -4.625 1.00 84.31 87 VAL A C 1
ATOM 669 O O . VAL A 1 87 ? 6.812 -9.177 -5.245 1.00 84.31 87 VAL A O 1
ATOM 672 N N . ALA A 1 88 ? 5.647 -7.260 -5.132 1.00 80.56 88 ALA A N 1
ATOM 673 C CA . ALA A 1 88 ? 6.011 -6.814 -6.477 1.00 80.56 88 ALA A CA 1
ATOM 674 C C . ALA A 1 88 ? 7.532 -6.620 -6.640 1.00 80.56 88 ALA A C 1
ATOM 676 O O . ALA A 1 88 ? 8.111 -7.049 -7.642 1.00 80.56 88 ALA A O 1
ATOM 677 N N . ARG A 1 89 ? 8.194 -6.038 -5.630 1.00 80.81 89 ARG A N 1
ATOM 678 C CA . ARG A 1 89 ? 9.655 -5.879 -5.592 1.00 80.81 89 ARG A CA 1
ATOM 679 C C . ARG A 1 89 ? 10.365 -7.232 -5.637 1.00 80.81 89 ARG A C 1
ATOM 681 O O . ARG A 1 89 ? 11.255 -7.419 -6.459 1.00 80.81 89 ARG A O 1
ATOM 688 N N . ASN A 1 90 ? 9.956 -8.175 -4.788 1.00 80.62 90 ASN A N 1
ATOM 689 C CA . ASN A 1 90 ? 10.564 -9.503 -4.707 1.00 80.62 90 ASN A CA 1
ATOM 690 C C . ASN A 1 90 ? 10.341 -10.313 -5.985 1.00 80.62 90 ASN A C 1
ATOM 692 O O . ASN A 1 90 ? 11.257 -10.989 -6.432 1.00 80.62 90 ASN A O 1
ATOM 696 N N . HIS A 1 91 ? 9.162 -10.210 -6.602 1.00 79.56 91 HIS A N 1
ATOM 697 C CA . HIS A 1 91 ? 8.902 -10.838 -7.895 1.00 79.56 91 HIS A CA 1
ATOM 698 C C . HIS A 1 91 ? 9.832 -10.286 -8.984 1.00 79.56 91 HIS A C 1
ATOM 700 O O . HIS A 1 91 ? 10.461 -11.053 -9.703 1.00 79.56 91 HIS A O 1
ATOM 706 N N . THR A 1 92 ? 9.996 -8.961 -9.043 1.00 75.31 92 THR A N 1
ATOM 707 C CA . THR A 1 92 ? 10.924 -8.307 -9.982 1.00 75.31 92 THR A CA 1
ATOM 708 C C . THR A 1 92 ? 12.372 -8.747 -9.747 1.00 75.31 92 THR A C 1
ATOM 710 O O . THR A 1 92 ? 13.090 -9.042 -10.697 1.00 75.31 92 THR A O 1
ATOM 713 N N . LEU A 1 93 ? 12.797 -8.829 -8.482 1.00 76.06 93 LEU A N 1
ATOM 714 C CA . LEU A 1 93 ? 14.130 -9.305 -8.109 1.00 76.06 93 LEU A CA 1
ATOM 715 C C . LEU A 1 93 ? 14.330 -10.776 -8.493 1.00 76.06 93 LEU A C 1
ATOM 717 O O . LEU A 1 93 ? 15.372 -11.120 -9.035 1.00 76.06 93 LEU A O 1
ATOM 721 N N . SER A 1 94 ? 13.323 -11.623 -8.271 1.00 79.75 94 SER A N 1
ATOM 722 C CA . SER A 1 94 ? 13.361 -13.033 -8.666 1.00 79.75 94 SER A CA 1
ATOM 723 C C . SER A 1 94 ? 13.527 -13.187 -10.174 1.00 79.75 94 SER A C 1
ATOM 725 O O . SER A 1 94 ? 14.358 -13.981 -10.595 1.00 79.75 94 SER A O 1
ATOM 727 N N . LEU A 1 95 ? 12.782 -12.416 -10.976 1.00 73.50 95 LEU A N 1
ATOM 728 C CA . LEU A 1 95 ? 12.909 -12.436 -12.437 1.00 73.50 95 LEU A CA 1
ATOM 729 C C . LEU A 1 95 ? 14.312 -12.015 -12.892 1.00 73.50 95 LEU A C 1
ATOM 731 O O . LEU A 1 95 ? 14.861 -12.622 -13.805 1.00 73.50 95 LEU A O 1
ATOM 735 N N . LEU A 1 96 ? 14.909 -11.018 -12.230 1.00 71.50 96 LEU A N 1
ATOM 736 C CA . LEU A 1 96 ? 16.282 -10.591 -12.507 1.00 71.50 96 LEU A CA 1
ATOM 737 C C . LEU A 1 96 ? 17.302 -11.683 -12.152 1.00 71.50 96 LEU A C 1
ATOM 739 O O . LEU A 1 96 ? 18.205 -11.938 -12.937 1.00 71.50 96 LEU A O 1
ATOM 743 N N . MET A 1 97 ? 17.141 -12.349 -11.005 1.00 73.19 97 MET A N 1
ATOM 744 C CA . MET A 1 97 ? 18.022 -13.451 -10.597 1.00 73.19 97 MET A CA 1
ATOM 745 C C . MET A 1 97 ? 17.938 -14.652 -11.545 1.00 73.19 97 MET A C 1
ATOM 747 O O . MET A 1 97 ? 18.938 -15.326 -11.758 1.00 73.19 97 MET A O 1
ATOM 751 N N . THR A 1 98 ? 16.763 -14.931 -12.114 1.00 70.81 98 THR A N 1
ATOM 752 C CA . THR A 1 98 ? 16.591 -16.018 -13.092 1.00 70.81 98 THR A CA 1
ATOM 753 C C . THR A 1 98 ? 17.072 -15.654 -14.494 1.00 70.81 98 THR A C 1
ATOM 755 O O . THR A 1 98 ? 17.354 -16.548 -15.280 1.00 70.81 98 THR A O 1
ATOM 758 N N . ALA A 1 99 ? 17.148 -14.361 -14.812 1.00 65.56 99 ALA A N 1
ATOM 759 C CA . ALA A 1 99 ? 17.553 -13.842 -16.117 1.00 65.56 99 ALA A CA 1
ATOM 760 C C . ALA A 1 99 ? 19.038 -13.439 -16.160 1.00 65.56 99 ALA A C 1
ATOM 762 O O . ALA A 1 99 ? 19.405 -12.595 -16.973 1.00 65.56 99 ALA A O 1
ATOM 763 N N . LEU A 1 100 ? 19.871 -13.990 -15.267 1.00 56.78 100 LEU A N 1
ATOM 764 C CA . LEU A 1 100 ? 21.317 -13.759 -15.237 1.00 56.78 100 LEU A CA 1
ATOM 765 C C . LEU A 1 100 ? 22.004 -14.390 -16.464 1.00 56.78 100 LEU A C 1
ATOM 767 O O . LEU A 1 100 ? 22.666 -15.414 -16.350 1.00 56.78 100 LEU A O 1
ATOM 771 N N . ASP A 1 101 ? 21.852 -13.735 -17.611 1.00 53.59 101 ASP A N 1
ATOM 772 C CA . ASP A 1 101 ? 22.929 -13.543 -18.581 1.00 53.59 101 ASP A CA 1
ATOM 773 C C . ASP A 1 101 ? 23.607 -12.189 -18.270 1.00 53.59 101 ASP A C 1
ATOM 775 O O . ASP A 1 101 ? 22.997 -11.310 -17.652 1.00 53.59 101 ASP A O 1
ATOM 779 N N . ASP A 1 102 ? 24.868 -12.008 -18.680 1.00 52.22 102 ASP A N 1
ATOM 780 C CA . ASP A 1 102 ? 25.814 -10.936 -18.281 1.00 52.22 102 ASP A CA 1
ATOM 781 C C . ASP 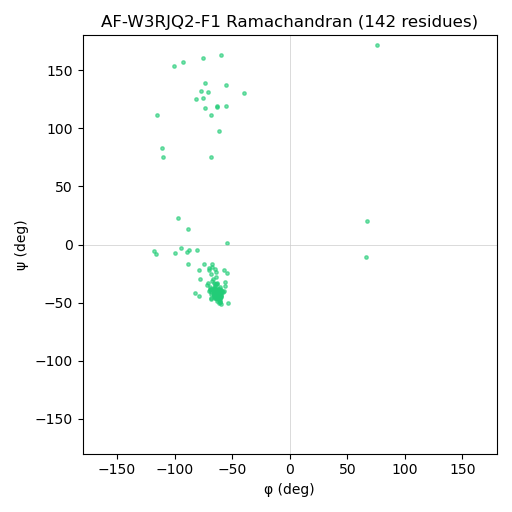A 1 102 ? 25.357 -9.464 -18.462 1.00 52.22 102 ASP A C 1
ATOM 783 O O . ASP A 1 102 ? 26.082 -8.524 -18.129 1.00 52.22 102 ASP A O 1
ATOM 787 N N . SER A 1 103 ? 24.138 -9.214 -18.934 1.00 55.53 103 SER A N 1
ATOM 788 C CA . SER A 1 103 ? 23.536 -7.888 -19.058 1.00 55.53 103 SER A CA 1
ATOM 789 C C . SER A 1 103 ? 22.405 -7.697 -18.046 1.00 55.53 103 SER A C 1
ATOM 791 O O . SER A 1 103 ? 21.224 -7.689 -18.397 1.00 55.53 103 SER A O 1
ATOM 793 N N . SER A 1 104 ? 22.740 -7.494 -16.770 1.00 59.81 104 SER A N 1
ATOM 794 C CA . SER A 1 104 ? 21.767 -6.924 -15.829 1.00 59.81 104 SER A CA 1
ATOM 795 C C . SER A 1 104 ? 21.367 -5.525 -16.310 1.00 59.81 104 SER A C 1
ATOM 797 O O . SER A 1 104 ? 22.078 -4.545 -16.086 1.00 59.81 104 SER A O 1
ATOM 799 N N . ASP A 1 105 ? 20.228 -5.439 -16.999 1.00 67.38 105 ASP A N 1
ATOM 800 C CA . ASP A 1 105 ? 19.731 -4.217 -17.626 1.00 67.38 105 ASP A CA 1
ATOM 801 C C . ASP A 1 105 ? 19.618 -3.086 -16.591 1.00 67.38 105 ASP A C 1
ATOM 803 O O . ASP A 1 105 ? 18.846 -3.160 -15.626 1.00 67.38 105 ASP A O 1
ATOM 807 N N . ALA A 1 106 ? 20.355 -1.989 -16.801 1.00 67.81 106 ALA A N 1
ATOM 808 C CA . ALA A 1 106 ? 20.357 -0.822 -15.911 1.00 67.81 106 ALA A CA 1
ATOM 809 C C . ALA A 1 106 ? 18.939 -0.263 -15.663 1.00 67.81 106 ALA A C 1
ATOM 811 O O . ALA A 1 106 ? 18.665 0.364 -14.635 1.00 67.81 106 ALA A O 1
ATOM 812 N N . GLN A 1 107 ? 18.018 -0.509 -16.597 1.00 66.50 107 GLN A N 1
ATOM 813 C CA . GLN A 1 107 ? 16.608 -0.155 -16.489 1.00 66.50 107 GLN A CA 1
ATOM 814 C C . GLN A 1 107 ? 15.863 -0.989 -15.432 1.00 66.50 107 GLN A C 1
ATOM 816 O O . GLN A 1 107 ? 15.049 -0.439 -14.687 1.00 66.50 107 GLN A O 1
ATOM 821 N N . THR A 1 108 ? 16.171 -2.280 -15.310 1.00 65.56 108 THR A N 1
ATOM 822 C CA . THR A 1 108 ? 15.580 -3.187 -14.312 1.00 65.56 108 THR A CA 1
ATOM 823 C C . THR A 1 108 ? 16.068 -2.844 -12.907 1.00 65.56 108 THR A C 1
ATOM 825 O O . THR A 1 108 ? 15.264 -2.762 -11.978 1.00 65.56 108 THR A O 1
ATOM 828 N N . LEU A 1 109 ? 17.354 -2.512 -12.754 1.00 70.31 109 LEU A N 1
ATOM 829 C CA . LEU A 1 109 ? 17.914 -2.029 -11.485 1.00 70.31 109 LEU A CA 1
ATOM 830 C C . LEU A 1 109 ? 17.292 -0.690 -11.050 1.00 70.31 109 LEU A C 1
ATOM 832 O O . LEU A 1 109 ? 16.911 -0.522 -9.888 1.00 70.31 109 LEU A O 1
ATOM 836 N N . LYS A 1 110 ? 17.094 0.249 -11.987 1.00 71.69 110 LYS A N 1
ATOM 837 C CA . LYS A 1 110 ? 16.347 1.495 -11.725 1.00 71.69 110 LYS A CA 1
ATOM 838 C C . LYS A 1 110 ? 14.891 1.222 -11.344 1.00 71.69 110 LYS A C 1
ATOM 840 O O . LYS A 1 110 ? 14.358 1.887 -10.453 1.00 71.69 110 LYS A O 1
ATOM 845 N N . HIS A 1 111 ? 14.242 0.250 -11.989 1.00 68.31 111 HIS A N 1
ATOM 846 C CA . HIS A 1 111 ? 12.882 -0.151 -11.637 1.00 68.31 111 HIS A CA 1
ATOM 847 C C . HIS A 1 111 ? 12.821 -0.731 -10.218 1.00 68.31 111 HIS A C 1
ATOM 849 O O . HIS A 1 111 ? 11.929 -0.359 -9.454 1.00 68.31 111 HIS A O 1
ATOM 855 N N . LEU A 1 112 ? 13.815 -1.528 -9.815 1.00 71.62 112 LEU A N 1
ATOM 856 C CA . LEU A 1 112 ? 13.919 -2.064 -8.459 1.00 71.62 112 LEU A CA 1
ATOM 857 C C . LEU A 1 112 ? 14.049 -0.949 -7.404 1.00 71.62 112 LEU A C 1
ATOM 859 O O . LEU A 1 112 ? 13.315 -0.945 -6.416 1.00 71.62 112 LEU A O 1
ATOM 863 N N . GLY A 1 113 ? 14.905 0.048 -7.653 1.00 72.31 113 GLY A N 1
ATOM 864 C CA . GLY A 1 113 ? 15.042 1.224 -6.782 1.00 72.31 113 GLY A CA 1
ATOM 865 C C . GLY A 1 113 ? 13.775 2.090 -6.710 1.00 72.31 113 GLY A C 1
ATOM 866 O O . GLY A 1 113 ? 13.540 2.789 -5.724 1.00 72.31 113 GLY A O 1
ATOM 867 N N . SER A 1 114 ? 12.898 2.022 -7.718 1.00 73.69 114 SER A N 1
ATOM 868 C CA . SER A 1 114 ? 11.629 2.759 -7.698 1.00 73.69 114 SER A CA 1
ATOM 869 C C . SER A 1 114 ? 10.643 2.237 -6.641 1.00 73.69 114 SER A C 1
ATOM 871 O O . SER A 1 114 ? 9.833 3.019 -6.135 1.00 73.69 114 SER A O 1
ATOM 873 N N . PHE A 1 115 ? 10.743 0.963 -6.230 1.00 74.00 115 PHE A N 1
ATOM 874 C CA . PHE A 1 115 ? 9.898 0.400 -5.169 1.00 74.00 115 PHE A CA 1
ATOM 875 C C . PHE A 1 115 ? 10.177 1.025 -3.796 1.00 74.00 115 PHE A C 1
ATOM 877 O O . PHE A 1 115 ? 9.239 1.194 -3.015 1.00 74.00 115 PHE A O 1
ATOM 884 N N . ASP A 1 116 ? 11.405 1.482 -3.532 1.00 74.69 116 ASP A N 1
ATOM 885 C CA . ASP A 1 116 ? 11.756 2.153 -2.272 1.00 74.69 116 ASP A CA 1
ATOM 886 C C . ASP A 1 116 ? 10.970 3.461 -2.093 1.00 74.69 116 ASP A C 1
ATOM 888 O O . ASP A 1 116 ? 10.571 3.825 -0.981 1.00 74.69 116 ASP A O 1
ATOM 892 N N . ARG A 1 117 ? 10.677 4.161 -3.200 1.00 70.75 117 ARG A N 1
ATOM 893 C CA . ARG A 1 117 ? 9.811 5.347 -3.194 1.00 70.75 117 ARG A CA 1
ATOM 894 C C . ARG A 1 117 ? 8.382 4.978 -2.801 1.00 70.75 117 ARG A C 1
ATOM 896 O O . ARG A 1 117 ? 7.790 5.678 -1.979 1.00 70.75 117 ARG A O 1
ATOM 903 N N . TYR A 1 118 ? 7.831 3.907 -3.368 1.00 71.94 118 TYR A N 1
ATOM 904 C CA . TYR A 1 118 ? 6.473 3.456 -3.055 1.00 71.94 118 TYR A CA 1
ATOM 905 C C . TYR A 1 118 ? 6.351 2.983 -1.605 1.00 71.94 118 TYR A C 1
ATOM 907 O O . TYR A 1 118 ? 5.403 3.367 -0.921 1.00 71.94 118 TYR A O 1
ATOM 915 N N . GLU A 1 119 ? 7.339 2.244 -1.097 1.00 72.19 119 GLU A N 1
ATOM 916 C CA . GLU A 1 119 ? 7.354 1.813 0.301 1.00 72.19 119 GLU A CA 1
ATOM 917 C C . GLU A 1 119 ? 7.469 3.013 1.254 1.00 72.19 119 GLU A C 1
ATOM 919 O O . GLU A 1 119 ? 6.735 3.097 2.241 1.00 72.19 119 GLU A O 1
ATOM 924 N N . ARG A 1 120 ? 8.323 3.997 0.937 1.00 74.62 120 ARG A N 1
ATOM 925 C CA . ARG A 1 120 ? 8.444 5.231 1.728 1.00 74.62 120 ARG A CA 1
ATOM 926 C C . ARG A 1 120 ? 7.129 6.011 1.775 1.00 74.62 120 ARG A C 1
ATOM 928 O O . ARG A 1 120 ? 6.752 6.482 2.846 1.00 74.62 120 ARG A O 1
ATOM 935 N N . LEU A 1 121 ? 6.431 6.144 0.646 1.00 69.75 121 LEU A N 1
ATOM 936 C CA . LEU A 1 121 ? 5.144 6.843 0.579 1.00 69.75 121 LEU A CA 1
ATOM 937 C C . LEU A 1 121 ? 4.051 6.111 1.369 1.00 69.75 121 LEU A C 1
ATOM 939 O O . LEU A 1 121 ? 3.334 6.759 2.132 1.00 69.75 121 LEU A O 1
ATOM 943 N N . ALA A 1 122 ? 3.964 4.783 1.252 1.00 70.50 122 ALA A N 1
ATOM 944 C CA . ALA A 1 122 ? 3.020 3.973 2.025 1.00 70.50 122 ALA A CA 1
ATOM 945 C C . ALA A 1 122 ? 3.270 4.110 3.539 1.00 70.50 122 ALA A C 1
ATOM 947 O O . ALA A 1 122 ? 2.352 4.416 4.302 1.00 70.50 122 ALA A O 1
ATOM 948 N N . ARG A 1 123 ? 4.536 4.026 3.977 1.00 72.31 123 ARG A N 1
ATOM 949 C CA . ARG A 1 123 ? 4.921 4.255 5.383 1.00 72.31 123 ARG A CA 1
ATOM 950 C C . ARG A 1 123 ? 4.621 5.679 5.857 1.00 72.31 123 ARG A C 1
ATOM 952 O O . ARG A 1 123 ? 4.210 5.878 6.998 1.00 72.31 123 ARG A O 1
ATOM 959 N N . GLN A 1 124 ? 4.827 6.689 5.009 1.00 75.62 124 GLN A N 1
ATOM 960 C CA . GLN A 1 124 ? 4.497 8.076 5.351 1.00 75.62 124 GLN A CA 1
ATOM 961 C C . GLN A 1 124 ? 2.991 8.280 5.532 1.00 75.62 124 GLN A C 1
ATOM 963 O O . GLN A 1 124 ? 2.598 8.961 6.479 1.00 75.62 124 GLN A O 1
ATOM 968 N N . ARG A 1 125 ? 2.160 7.686 4.666 1.00 68.69 125 ARG A N 1
ATOM 969 C CA . ARG A 1 125 ? 0.698 7.690 4.821 1.00 68.69 125 ARG A CA 1
ATOM 970 C C . ARG A 1 125 ? 0.298 7.028 6.137 1.00 68.69 125 ARG A C 1
ATOM 972 O O . ARG A 1 125 ? -0.333 7.684 6.956 1.00 68.69 125 ARG A O 1
ATOM 979 N N . GLN A 1 126 ? 0.804 5.823 6.405 1.00 70.12 126 GLN A N 1
ATOM 980 C CA . GLN A 1 126 ? 0.564 5.099 7.658 1.00 70.12 126 GLN A CA 1
ATOM 981 C C . GLN A 1 126 ? 0.920 5.933 8.902 1.00 70.12 126 GLN A C 1
ATOM 983 O O . GLN A 1 126 ? 0.110 6.089 9.814 1.00 70.12 126 GLN A O 1
ATOM 988 N N . LYS A 1 127 ? 2.126 6.516 8.933 1.00 73.00 127 LYS A N 1
ATOM 989 C CA . LYS A 1 127 ? 2.602 7.323 10.066 1.00 73.00 127 LYS A CA 1
ATOM 990 C C . LYS A 1 127 ? 1.748 8.572 10.287 1.00 73.00 127 LYS A C 1
ATOM 992 O O . LYS A 1 127 ? 1.592 9.003 11.426 1.00 73.00 127 LYS A O 1
ATOM 997 N N . ARG A 1 128 ? 1.223 9.177 9.218 1.00 69.88 128 ARG A N 1
ATOM 998 C CA . ARG A 1 128 ? 0.313 10.328 9.313 1.00 69.88 128 ARG A CA 1
ATOM 999 C C . ARG A 1 128 ? -1.030 9.922 9.907 1.00 69.88 128 ARG A C 1
ATOM 1001 O O . ARG A 1 128 ? -1.456 10.588 10.840 1.00 69.88 128 ARG A O 1
ATOM 1008 N N . THR A 1 129 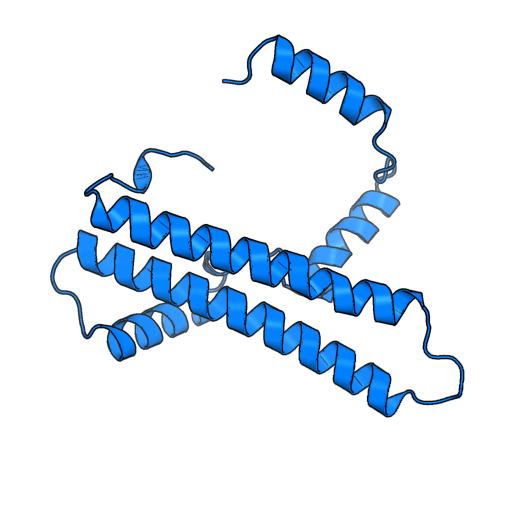? -1.618 8.822 9.442 1.00 66.75 129 THR A N 1
ATOM 1009 C CA . THR A 1 129 ? -2.896 8.302 9.953 1.00 66.75 129 THR A CA 1
ATOM 1010 C C . THR A 1 129 ? -2.829 7.953 11.441 1.00 66.75 129 THR A C 1
ATOM 1012 O O . THR A 1 129 ? -3.710 8.323 12.209 1.00 66.75 129 THR A O 1
ATOM 1015 N N . ILE A 1 130 ? -1.743 7.309 11.883 1.00 68.94 130 ILE A N 1
ATOM 1016 C CA . ILE A 1 130 ? -1.536 7.001 13.308 1.00 68.94 130 ILE A CA 1
ATOM 1017 C C . ILE A 1 130 ? -1.419 8.293 14.134 1.00 68.94 130 ILE A C 1
ATOM 1019 O O . ILE A 1 130 ? -1.993 8.399 15.214 1.00 68.94 130 ILE A O 1
ATOM 1023 N N . ARG A 1 131 ? -0.697 9.299 13.621 1.00 69.94 131 ARG A N 1
ATOM 1024 C CA . ARG A 1 131 ? -0.501 10.583 14.312 1.00 69.94 131 ARG A CA 1
ATOM 1025 C C . ARG A 1 131 ? -1.768 11.433 14.396 1.00 69.94 131 ARG A C 1
ATOM 1027 O O . ARG A 1 131 ? -1.951 12.089 15.413 1.00 69.94 131 ARG A O 1
ATOM 1034 N N . SER A 1 132 ? -2.599 11.470 13.353 1.00 64.62 132 SER A N 1
ATOM 1035 C CA . SER A 1 132 ? -3.879 12.195 13.397 1.00 64.62 132 SER A CA 1
ATOM 1036 C C . SER A 1 132 ? -4.820 11.569 14.422 1.00 64.62 132 SER A C 1
ATOM 1038 O O . SER A 1 132 ? -5.419 12.292 15.210 1.00 64.62 132 SER A O 1
ATOM 1040 N N . PHE A 1 133 ? -4.843 10.236 14.504 1.00 62.41 133 PHE A N 1
ATOM 1041 C CA . PHE A 1 133 ? -5.613 9.524 15.520 1.00 62.41 133 PHE A CA 1
ATOM 1042 C C . PHE A 1 133 ? -5.113 9.786 16.948 1.00 62.41 133 PHE A C 1
ATOM 1044 O O . PHE A 1 133 ? -5.907 10.114 17.820 1.00 62.41 133 PHE A O 1
ATOM 1051 N N . GLN A 1 134 ? -3.796 9.726 17.192 1.00 63.09 134 GLN A N 1
ATOM 1052 C CA . GLN A 1 134 ? -3.215 10.053 18.508 1.00 63.09 134 GLN A CA 1
ATOM 1053 C C . GLN A 1 134 ? -3.554 11.474 18.988 1.00 63.09 134 GLN A C 1
ATOM 1055 O O . GLN A 1 134 ? -3.482 11.746 20.182 1.00 63.09 134 GLN A O 1
ATOM 1060 N N . LYS A 1 135 ? -3.898 12.377 18.065 1.00 64.75 135 LYS A N 1
ATOM 1061 C CA . LYS A 1 135 ? -4.305 13.755 18.353 1.00 64.75 135 LYS A CA 1
ATOM 1062 C C . LYS A 1 135 ? -5.822 13.953 18.452 1.00 64.75 135 LYS A C 1
ATOM 1064 O O . LYS A 1 135 ? -6.239 15.073 18.717 1.00 64.75 135 LYS A O 1
ATOM 1069 N N . GLY A 1 136 ? -6.632 12.918 18.216 1.00 56.69 136 GLY A N 1
ATOM 1070 C CA . GLY A 1 136 ? -8.092 13.041 18.142 1.00 56.69 136 GLY A CA 1
ATOM 1071 C C . GLY A 1 136 ? -8.586 13.860 16.941 1.00 56.69 136 GLY A C 1
ATOM 1072 O O . GLY A 1 136 ? -9.699 14.371 16.967 1.00 56.69 136 GLY A O 1
ATOM 1073 N N . GLU A 1 137 ? -7.767 14.029 15.893 1.00 53.81 137 GLU A N 1
ATOM 1074 C CA . GLU A 1 137 ? -8.178 14.734 14.673 1.00 53.81 137 GLU A CA 1
ATOM 1075 C C . GLU A 1 137 ? -8.981 13.783 13.770 1.00 53.81 137 GLU A C 1
ATOM 1077 O O . GLU A 1 137 ? -8.483 12.719 13.389 1.00 53.81 137 GLU A O 1
ATOM 1082 N N . ASN A 1 138 ? -10.199 14.183 13.389 1.00 48.41 138 ASN A N 1
ATOM 1083 C CA . ASN A 1 138 ? -11.047 13.412 12.484 1.00 48.41 138 ASN A CA 1
ATOM 1084 C C . ASN A 1 138 ? -10.378 13.294 11.101 1.00 48.41 138 ASN A C 1
ATOM 1086 O O . ASN A 1 138 ? -10.101 14.289 10.424 1.00 48.41 138 ASN A O 1
ATOM 1090 N N . ILE A 1 139 ? -10.081 12.059 10.692 1.00 51.69 139 ILE A N 1
ATOM 1091 C CA . ILE A 1 139 ? -9.357 11.741 9.451 1.00 51.69 139 ILE A CA 1
ATOM 1092 C C . ILE A 1 139 ? -10.202 12.109 8.211 1.00 51.69 139 ILE A C 1
ATOM 1094 O O . ILE A 1 139 ? -9.641 12.330 7.136 1.00 51.69 139 ILE A O 1
ATOM 1098 N N . LEU A 1 140 ? -11.523 12.267 8.373 1.00 46.69 140 LEU A N 1
ATOM 1099 C CA . LEU A 1 140 ? -12.486 12.556 7.305 1.00 46.69 140 LEU A CA 1
ATOM 1100 C C . LEU A 1 140 ? -12.443 14.001 6.775 1.00 46.69 140 LEU A C 1
ATOM 1102 O O . LEU A 1 140 ? -12.921 14.253 5.671 1.00 46.69 140 LEU A O 1
ATOM 1106 N N . ASP A 1 141 ? -11.830 14.945 7.496 1.00 42.78 141 ASP A N 1
ATOM 1107 C CA . ASP A 1 141 ? -11.868 16.370 7.122 1.00 42.78 141 ASP A CA 1
ATOM 1108 C C . ASP A 1 141 ? -10.757 16.807 6.154 1.00 42.78 141 ASP A C 1
ATOM 1110 O O . ASP A 1 141 ? -10.725 17.943 5.671 1.00 42.78 141 ASP A O 1
ATOM 1114 N N . ARG A 1 142 ? -9.816 15.917 5.823 1.00 42.56 142 ARG A N 1
ATOM 1115 C CA . ARG A 1 142 ? -8.693 16.257 4.939 1.00 42.56 142 ARG A CA 1
ATOM 1116 C C . ARG A 1 142 ? -8.819 15.530 3.603 1.00 42.56 142 ARG A C 1
ATOM 1118 O O . ARG A 1 142 ? -8.202 14.491 3.388 1.00 42.56 142 ARG A O 1
ATOM 1125 N N . LYS A 1 143 ? -9.624 16.132 2.712 1.00 32.62 143 LYS A N 1
ATOM 1126 C CA . LYS A 1 143 ? -9.780 15.778 1.288 1.00 32.62 143 LYS A CA 1
ATOM 1127 C C . LYS A 1 143 ? -8.439 15.400 0.637 1.00 32.62 143 LYS A C 1
ATOM 1129 O O . LYS A 1 143 ? -7.457 16.135 0.753 1.00 32.62 143 LYS A O 1
ATOM 1134 N N . THR A 1 144 ? -8.479 14.256 -0.048 1.00 37.38 144 THR A N 1
ATOM 1135 C CA . THR A 1 144 ? -7.500 13.699 -1.000 1.00 37.38 144 THR A CA 1
ATOM 1136 C C . THR A 1 144 ? -6.981 14.701 -2.018 1.00 37.38 144 THR A C 1
ATOM 1138 O O . THR A 1 144 ? -7.812 15.495 -2.516 1.00 37.38 144 THR A O 1
#

pLDDT: mean 73.74, std 12.1, range [32.62, 92.75]

Secondary structure (DSSP, 8-state):
---HHHHHHHHHHHHT-----SHHHHHHHHHHHHHH-TTS-GGG-HHHHHHHHHHHHHHH----SHHHHHHHHHHHHHHHHHHHHHHHHHHHHHHHHHT-SS---HHHHHHHHHHHHHHHHHHHHHHHHHHHHHTT--GGGS--

Radius of gyration: 19.36 Å; Cα contacts (8 Å, |Δi|>4): 74; chains: 1; bounding box: 43×48×47 Å

Mean predicted aligned error: 12.86 Å